Protein AF-A0A6V7FJP4-F1 (afdb_monomer_lite)

Foldseek 3Di:
DDDDPDPDPVRLQVLLVVCVVLHDVLLVQLVVQVVVQKDKDQDQDPSLVVCVVSPQWDWDWDDDDDGIIIIIGGDSSNVSSSVVNVVVVVVVD

Organism: NCBI:txid83224

Secondary structure (DSSP, 8-state):
---SSSSSHHHHHHHHHHHHHH-HHHHHHHHHHHHTTSEEESS--HHHHHHHHTTSEEEEEE-SSS--EEEEEE-HHHHHHHHHHHHHHHT--

Structure (mmCIF, N/CA/C/O backbone):
data_AF-A0A6V7FJP4-F1
#
_entry.id   AF-A0A6V7FJP4-F1
#
loop_
_atom_site.group_PDB
_atom_site.id
_atom_site.type_symbol
_atom_site.label_atom_id
_atom_site.label_alt_id
_atom_site.label_comp_id
_atom_site.label_asym_id
_atom_site.label_entity_id
_atom_site.label_seq_id
_atom_site.pdbx_PDB_ins_code
_atom_site.Cartn_x
_atom_site.Cartn_y
_atom_site.Cartn_z
_atom_site.occupancy
_atom_site.B_iso_or_equiv
_atom_site.auth_seq_id
_atom_site.auth_comp_id
_atom_site.auth_asym_id
_atom_site.auth_atom_id
_atom_site.pdbx_PDB_model_num
ATOM 1 N N . MET A 1 1 ? 16.017 1.373 -9.431 1.00 71.12 1 MET A N 1
ATOM 2 C CA . MET A 1 1 ? 15.277 0.592 -8.422 1.00 71.12 1 MET A CA 1
ATOM 3 C C . MET A 1 1 ? 15.489 -0.892 -8.695 1.00 71.12 1 MET A C 1
ATOM 5 O O . MET A 1 1 ? 15.452 -1.274 -9.859 1.00 71.12 1 MET A O 1
ATOM 9 N N . LEU A 1 2 ? 15.781 -1.690 -7.664 1.00 79.00 2 LEU A N 1
ATOM 10 C CA . LEU A 1 2 ? 15.785 -3.157 -7.739 1.00 79.00 2 LEU A CA 1
ATOM 11 C C . LEU A 1 2 ? 14.367 -3.641 -7.406 1.00 79.00 2 LEU A C 1
ATOM 13 O O . LEU A 1 2 ? 13.803 -3.139 -6.439 1.00 79.00 2 LEU A O 1
ATOM 17 N N . LEU A 1 3 ? 13.813 -4.561 -8.198 1.00 90.19 3 LEU A N 1
ATOM 18 C CA . LEU A 1 3 ? 12.469 -5.113 -8.004 1.00 90.19 3 LEU A CA 1
ATOM 19 C C . LEU A 1 3 ? 12.571 -6.540 -7.465 1.00 90.19 3 LEU A C 1
ATOM 21 O O . LEU A 1 3 ? 13.260 -7.382 -8.039 1.00 90.19 3 LEU A O 1
ATOM 25 N N . LEU A 1 4 ? 11.920 -6.773 -6.336 1.00 92.38 4 LEU A N 1
ATOM 26 C CA . LEU A 1 4 ? 11.835 -8.035 -5.609 1.00 92.38 4 LEU A CA 1
ATOM 27 C C . LEU A 1 4 ? 10.371 -8.406 -5.312 1.00 92.38 4 LEU A C 1
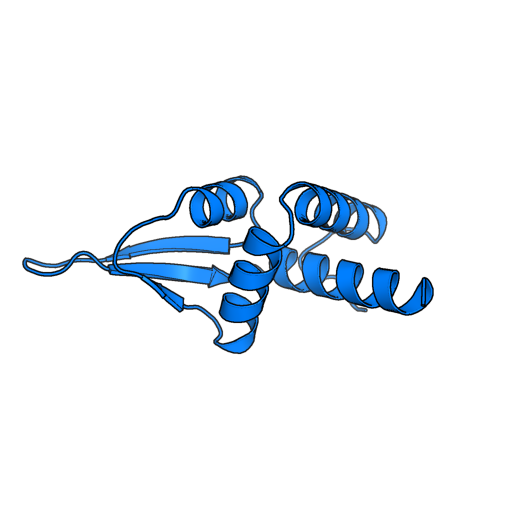ATOM 29 O O . LEU A 1 4 ? 10.064 -9.584 -5.151 1.00 92.38 4 LEU A O 1
ATOM 33 N N . GLY A 1 5 ? 9.481 -7.413 -5.227 1.00 91.06 5 GLY A N 1
ATOM 34 C CA . GLY A 1 5 ? 8.031 -7.561 -5.107 1.00 91.06 5 GLY A CA 1
ATOM 35 C C . GLY A 1 5 ? 7.299 -7.636 -6.450 1.00 91.06 5 GLY A C 1
ATOM 36 O O . GLY A 1 5 ? 6.139 -8.040 -6.473 1.00 91.06 5 GLY A O 1
ATOM 37 N N . HIS A 1 6 ? 7.972 -7.298 -7.554 1.00 95.94 6 HIS A N 1
ATOM 38 C CA . HIS A 1 6 ? 7.468 -7.396 -8.925 1.00 95.94 6 HIS A CA 1
ATOM 39 C C . HIS A 1 6 ? 8.459 -8.123 -9.841 1.00 95.94 6 HIS A C 1
ATOM 41 O O . HIS A 1 6 ? 9.673 -8.000 -9.675 1.00 95.94 6 HIS A O 1
ATOM 47 N N . GLU A 1 7 ? 7.943 -8.848 -10.838 1.00 92.69 7 GLU A N 1
ATOM 48 C CA . GLU A 1 7 ? 8.759 -9.624 -11.784 1.00 92.69 7 GLU A CA 1
ATOM 49 C C . GLU A 1 7 ? 9.411 -8.744 -12.864 1.00 92.69 7 GLU A C 1
ATOM 51 O O . GLU A 1 7 ? 10.475 -9.080 -13.390 1.00 92.69 7 GLU A O 1
ATOM 56 N N 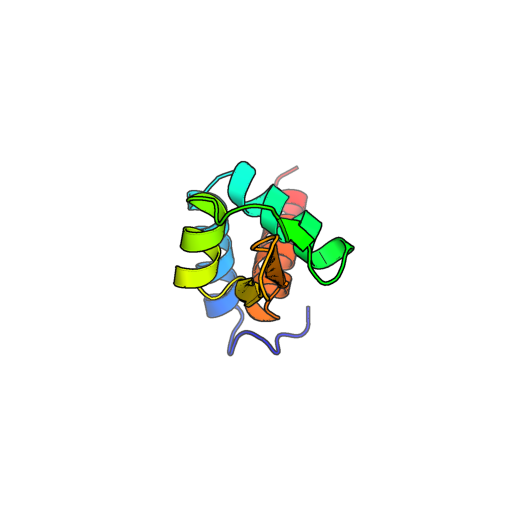. SER A 1 8 ? 8.805 -7.596 -13.183 1.00 95.06 8 SER A N 1
ATOM 57 C CA . SER A 1 8 ? 9.292 -6.671 -14.206 1.00 95.06 8 SER A CA 1
ATOM 58 C C . SER A 1 8 ? 8.948 -5.202 -13.926 1.00 95.06 8 SER A C 1
ATOM 60 O O . SER A 1 8 ? 8.136 -4.869 -13.059 1.00 95.06 8 SER A O 1
ATOM 62 N N . ILE A 1 9 ? 9.559 -4.301 -14.706 1.00 94.38 9 ILE A N 1
ATOM 63 C CA . ILE A 1 9 ? 9.261 -2.859 -14.670 1.00 94.38 9 ILE A CA 1
ATOM 64 C C . ILE A 1 9 ? 7.803 -2.577 -15.073 1.00 94.38 9 ILE A C 1
ATOM 66 O O . ILE A 1 9 ? 7.162 -1.688 -14.517 1.00 94.38 9 ILE A O 1
ATOM 70 N N . GLU A 1 10 ? 7.260 -3.356 -16.003 1.00 95.44 10 GLU A N 1
ATOM 71 C CA . GLU A 1 10 ? 5.882 -3.194 -16.473 1.00 95.44 10 GLU A CA 1
ATOM 72 C C . GLU A 1 10 ? 4.862 -3.612 -15.408 1.00 95.44 10 GLU A C 1
ATOM 74 O O . GLU A 1 10 ? 3.799 -2.991 -15.297 1.00 95.44 10 GLU A O 1
ATOM 79 N N . ASP A 1 11 ? 5.213 -4.583 -14.564 1.00 96.06 11 ASP A N 1
ATOM 80 C CA . ASP A 1 11 ? 4.373 -4.995 -13.439 1.00 96.06 11 ASP A CA 1
ATOM 81 C C . ASP A 1 11 ? 4.324 -3.907 -12.363 1.00 96.06 11 ASP A C 1
ATOM 83 O O . ASP A 1 11 ? 3.236 -3.485 -11.972 1.00 96.06 11 ASP A O 1
ATOM 87 N N . VAL A 1 12 ? 5.480 -3.372 -11.939 1.00 97.06 12 VAL A N 1
ATOM 88 C CA . VAL A 1 12 ? 5.503 -2.276 -10.948 1.00 97.06 12 VAL A CA 1
ATOM 89 C C . VAL A 1 12 ? 4.821 -1.019 -11.485 1.00 97.06 12 VAL A C 1
ATOM 91 O O . VAL A 1 12 ? 4.123 -0.328 -10.743 1.00 97.06 12 VAL A O 1
ATOM 94 N N . ARG A 1 13 ? 4.938 -0.745 -12.790 1.00 96.38 13 ARG A N 1
ATOM 95 C CA . ARG A 1 13 ? 4.222 0.354 -13.442 1.00 96.38 13 ARG A CA 1
ATOM 96 C C . ARG A 1 13 ? 2.712 0.149 -13.388 1.00 96.38 13 ARG A C 1
ATOM 98 O O . ARG A 1 13 ? 1.983 1.092 -13.085 1.00 96.38 13 ARG A O 1
ATOM 105 N N . THR A 1 14 ? 2.236 -1.061 -13.667 1.00 97.00 14 THR A N 1
ATOM 106 C CA . THR A 1 14 ? 0.806 -1.399 -13.596 1.00 97.00 14 THR A CA 1
ATOM 107 C C . THR A 1 14 ? 0.284 -1.231 -12.171 1.00 97.00 14 THR A C 1
ATOM 109 O O . THR A 1 14 ? -0.727 -0.560 -11.960 1.00 97.00 14 THR A O 1
ATOM 112 N N . SER A 1 15 ? 1.023 -1.728 -11.181 1.00 97.62 15 SER A N 1
ATOM 113 C CA . SER A 1 15 ? 0.723 -1.527 -9.762 1.00 97.62 15 SER A CA 1
ATOM 114 C C . SER A 1 15 ? 0.693 -0.047 -9.365 1.00 97.62 15 SER A C 1
ATOM 116 O O . SER A 1 15 ? -0.233 0.399 -8.687 1.00 97.62 15 SER A O 1
ATOM 118 N N . ALA A 1 16 ? 1.659 0.748 -9.825 1.00 97.25 16 ALA A N 1
ATOM 119 C CA . ALA A 1 16 ? 1.702 2.187 -9.579 1.00 97.25 16 ALA A CA 1
ATOM 120 C C . ALA A 1 16 ? 0.499 2.923 -10.198 1.00 97.25 16 ALA A C 1
ATOM 122 O O . ALA A 1 16 ? -0.029 3.858 -9.593 1.00 97.25 16 ALA A O 1
ATOM 123 N N . LEU A 1 17 ? 0.023 2.491 -11.373 1.00 96.69 17 LEU A N 1
ATOM 124 C CA . LEU A 1 17 ? -1.196 3.021 -11.993 1.00 96.69 17 LEU A CA 1
ATOM 125 C C . LEU A 1 17 ? -2.449 2.659 -11.188 1.00 96.69 17 LEU A C 1
ATOM 127 O O . LEU A 1 17 ? -3.304 3.519 -10.980 1.00 96.69 17 LEU A O 1
ATOM 131 N N . GLU A 1 18 ? -2.559 1.431 -10.682 1.00 97.69 18 GLU A N 1
ATOM 132 C CA . GLU A 1 18 ? -3.662 1.058 -9.789 1.00 97.69 18 GLU A CA 1
ATOM 133 C C . GLU A 1 18 ? -3.636 1.898 -8.504 1.00 97.69 18 GLU A C 1
ATOM 135 O O . GLU A 1 18 ? -4.637 2.523 -8.140 1.00 97.69 18 GLU A O 1
ATOM 140 N N . LEU A 1 19 ? -2.464 2.061 -7.890 1.00 96.88 19 LEU A N 1
ATOM 141 C CA . LEU A 1 19 ? -2.275 2.924 -6.725 1.00 96.88 19 LEU A CA 1
ATOM 142 C C . LEU A 1 19 ? -2.589 4.408 -7.024 1.00 96.88 19 LEU A C 1
ATOM 144 O O . LEU A 1 19 ? -3.115 5.140 -6.173 1.00 96.88 19 LEU A O 1
ATOM 148 N N . GLN A 1 20 ? -2.314 4.877 -8.245 1.00 95.62 20 GLN A N 1
ATOM 149 C CA . GLN A 1 20 ? -2.721 6.203 -8.706 1.00 95.62 20 GLN A CA 1
ATOM 150 C C . GLN A 1 20 ? -4.250 6.329 -8.737 1.00 95.62 20 GLN A C 1
ATOM 152 O O . GLN A 1 20 ? -4.781 7.301 -8.182 1.00 95.62 20 GLN A O 1
ATOM 157 N N . ARG A 1 21 ? -4.943 5.348 -9.337 1.00 96.62 21 ARG A N 1
ATOM 158 C CA . ARG A 1 21 ? -6.410 5.298 -9.498 1.00 96.62 21 ARG A CA 1
ATOM 159 C C . ARG A 1 21 ? -7.155 5.241 -8.167 1.00 96.62 21 ARG A C 1
ATOM 161 O O . ARG A 1 21 ? -8.212 5.856 -8.049 1.00 96.62 21 ARG A O 1
ATOM 168 N N . MET A 1 22 ? -6.596 4.574 -7.156 1.00 96.44 22 MET A N 1
ATOM 169 C CA . MET A 1 22 ? -7.157 4.553 -5.795 1.00 96.44 22 MET A CA 1
ATOM 170 C C . MET A 1 22 ? -7.170 5.933 -5.117 1.00 96.44 22 MET A C 1
ATOM 172 O O . MET A 1 22 ? -7.956 6.183 -4.202 1.00 96.44 22 MET A O 1
ATOM 176 N N . GLY A 1 23 ? -6.299 6.842 -5.556 1.00 96.56 23 GLY A N 1
ATOM 177 C CA . GLY A 1 23 ? -6.264 8.225 -5.101 1.00 96.56 23 GLY A CA 1
ATOM 178 C C . GLY A 1 23 ? -5.382 8.495 -3.869 1.00 96.56 23 GLY A C 1
ATOM 179 O O . GLY A 1 23 ? -4.746 7.597 -3.311 1.00 96.56 23 GLY A O 1
ATOM 180 N N . PRO A 1 24 ? -5.309 9.769 -3.432 1.00 96.19 24 PRO A N 1
ATOM 181 C CA . PRO A 1 24 ? -4.332 10.225 -2.438 1.00 96.19 24 PRO A CA 1
ATOM 182 C C . PRO A 1 24 ? -4.460 9.562 -1.063 1.00 96.19 24 PRO A C 1
ATOM 184 O O . PRO A 1 24 ? -3.460 9.382 -0.376 1.00 96.19 24 PRO A O 1
ATOM 187 N N . ALA A 1 25 ? -5.676 9.190 -0.654 1.00 96.19 25 ALA A N 1
ATOM 188 C CA . ALA A 1 25 ? -5.909 8.562 0.645 1.00 96.19 25 ALA A CA 1
ATOM 189 C C . ALA A 1 25 ? -5.267 7.167 0.741 1.00 96.19 25 ALA A C 1
ATOM 191 O O . ALA A 1 25 ? -4.690 6.839 1.775 1.00 96.19 25 ALA A O 1
ATOM 192 N N . ALA A 1 26 ? -5.329 6.374 -0.335 1.00 97.31 26 ALA A N 1
ATOM 193 C CA . ALA A 1 26 ? -4.700 5.056 -0.400 1.00 97.31 26 ALA A CA 1
ATOM 194 C C . ALA A 1 26 ? -3.174 5.169 -0.349 1.00 97.31 26 ALA A C 1
ATOM 196 O O . ALA A 1 26 ? -2.539 4.515 0.473 1.00 97.31 26 ALA A O 1
ATOM 197 N N . ARG A 1 27 ? -2.601 6.087 -1.137 1.00 97.62 27 ARG A N 1
ATOM 198 C CA . ARG A 1 27 ? -1.159 6.372 -1.109 1.00 97.62 27 ARG A CA 1
ATOM 199 C C . ARG A 1 27 ? -0.677 6.845 0.252 1.00 97.62 27 ARG A C 1
ATOM 201 O O . ARG A 1 27 ? 0.349 6.375 0.719 1.00 97.62 27 ARG A O 1
ATOM 208 N N . ARG A 1 28 ? -1.429 7.727 0.914 1.00 97.19 28 ARG A N 1
ATOM 209 C CA . ARG A 1 28 ? -1.075 8.209 2.254 1.00 97.19 28 ARG A CA 1
ATOM 210 C C . ARG A 1 28 ? -1.087 7.086 3.288 1.00 97.19 28 ARG A C 1
ATOM 212 O O . ARG A 1 28 ? -0.175 7.014 4.101 1.00 97.19 28 ARG A O 1
ATOM 219 N N . LEU A 1 29 ? -2.101 6.221 3.254 1.00 97.25 29 LEU A N 1
ATOM 220 C CA . LEU A 1 29 ? -2.170 5.074 4.159 1.00 97.25 29 LEU A CA 1
ATOM 221 C C . LEU A 1 29 ? -1.016 4.095 3.910 1.00 97.25 29 LEU A C 1
ATOM 223 O O . LEU A 1 29 ? -0.398 3.637 4.866 1.00 97.25 29 LEU A O 1
ATOM 227 N N . LEU A 1 30 ? -0.717 3.795 2.644 1.00 98.25 30 LEU A N 1
ATOM 228 C CA . LEU A 1 30 ? 0.399 2.929 2.272 1.00 98.25 30 LEU A CA 1
ATOM 229 C C . LEU A 1 30 ? 1.742 3.535 2.704 1.00 98.25 30 LEU A C 1
ATOM 231 O O . LEU A 1 30 ? 2.516 2.857 3.365 1.00 98.25 30 LEU A O 1
ATOM 235 N N . SER A 1 31 ? 1.969 4.820 2.427 1.00 98.12 31 SER A N 1
ATOM 236 C CA . SER A 1 31 ? 3.160 5.569 2.851 1.00 98.12 31 SER A CA 1
ATOM 237 C C . SER A 1 31 ? 3.370 5.508 4.369 1.00 98.12 31 SER A C 1
ATOM 239 O O . SER A 1 31 ? 4.452 5.140 4.815 1.00 98.12 31 SER A O 1
ATOM 241 N N . GLU A 1 32 ? 2.321 5.738 5.169 1.00 97.44 32 GLU A N 1
ATOM 242 C CA . GLU A 1 32 ? 2.394 5.610 6.634 1.00 97.44 32 GLU A CA 1
ATOM 243 C C . GLU A 1 32 ? 2.748 4.176 7.068 1.00 97.44 32 GLU A C 1
ATOM 245 O O . GLU A 1 32 ? 3.536 3.971 7.992 1.00 97.44 32 GLU A O 1
ATOM 250 N N . CYS A 1 33 ? 2.184 3.164 6.398 1.00 97.31 33 CYS A N 1
ATOM 251 C CA . CYS A 1 33 ? 2.518 1.769 6.678 1.00 97.31 33 CYS A CA 1
ATOM 252 C C . CYS A 1 33 ? 3.986 1.463 6.357 1.00 97.31 33 CYS A C 1
ATOM 254 O O . CYS A 1 33 ? 4.614 0.720 7.104 1.00 97.31 33 CYS A O 1
ATOM 256 N N . ILE A 1 34 ? 4.536 2.026 5.284 1.00 97.81 34 ILE A N 1
ATOM 257 C CA . ILE A 1 34 ? 5.935 1.836 4.883 1.00 97.81 34 ILE A CA 1
ATOM 258 C C . ILE A 1 34 ? 6.875 2.525 5.874 1.00 97.81 34 ILE A C 1
ATOM 260 O O . ILE A 1 34 ? 7.796 1.891 6.393 1.00 97.81 34 ILE A O 1
ATOM 264 N N . GLU A 1 35 ? 6.605 3.789 6.205 1.00 97.50 35 GLU A N 1
ATOM 265 C CA . GLU A 1 35 ? 7.418 4.584 7.131 1.00 97.50 35 GLU A CA 1
ATOM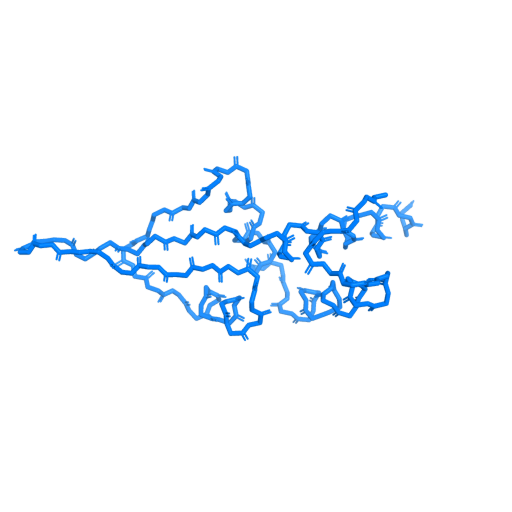 266 C C . GLU A 1 35 ? 7.528 3.925 8.513 1.00 97.50 35 GLU A C 1
ATOM 268 O O . GLU A 1 35 ? 8.600 3.890 9.118 1.00 97.50 35 GLU A O 1
ATOM 273 N N . HIS A 1 36 ? 6.428 3.357 9.009 1.00 97.00 36 HIS A N 1
ATOM 274 C CA . HIS A 1 36 ? 6.375 2.748 10.338 1.00 97.00 36 HIS A CA 1
ATOM 275 C C . HIS A 1 36 ? 6.517 1.222 10.339 1.00 97.00 36 HIS A C 1
ATOM 277 O O . HIS A 1 36 ? 6.418 0.605 11.401 1.00 97.00 36 HIS A O 1
ATOM 283 N N . GLN A 1 37 ? 6.758 0.602 9.177 1.00 95.69 37 GLN A N 1
ATOM 284 C CA . GLN A 1 37 ? 6.792 -0.861 9.013 1.00 95.69 37 GLN A CA 1
ATOM 285 C C . GLN A 1 37 ? 5.511 -1.544 9.540 1.00 95.69 37 GLN A C 1
ATOM 287 O O . GLN A 1 37 ? 5.504 -2.658 10.076 1.00 95.69 37 GLN A O 1
ATOM 292 N N . GLY A 1 38 ? 4.396 -0.839 9.365 1.00 95.19 38 GLY A N 1
ATOM 293 C CA . GLY A 1 38 ? 3.046 -1.209 9.742 1.00 95.19 38 GLY A CA 1
ATOM 294 C C . GLY A 1 38 ? 2.367 -0.182 10.645 1.00 95.19 38 GLY A C 1
ATOM 295 O O . GLY A 1 38 ? 3.002 0.598 11.349 1.00 95.19 38 GLY A O 1
ATOM 296 N N . CYS A 1 39 ? 1.037 -0.203 10.654 1.00 93.62 39 CYS A N 1
ATOM 297 C CA . CYS A 1 39 ? 0.224 0.612 11.544 1.00 93.62 39 CYS A CA 1
ATOM 298 C C . CYS A 1 39 ? -0.825 -0.234 12.277 1.00 93.62 39 CYS A C 1
ATOM 300 O O . CYS A 1 39 ? -1.217 -1.317 11.839 1.00 93.62 39 CYS A O 1
ATOM 302 N N . THR A 1 40 ? -1.264 0.256 13.438 1.00 93.38 40 THR A N 1
ATOM 303 C CA . THR A 1 40 ? -2.347 -0.363 14.215 1.00 93.38 40 THR A CA 1
ATOM 304 C C . THR A 1 40 ? -3.573 0.537 14.176 1.00 93.38 40 THR A C 1
ATOM 306 O O . THR A 1 40 ? -3.467 1.747 14.388 1.00 93.38 40 THR A O 1
ATOM 309 N N . ARG A 1 41 ? -4.740 -0.049 13.909 1.00 91.12 41 ARG A N 1
ATOM 310 C CA . ARG A 1 41 ? -6.036 0.632 13.830 1.00 91.12 41 ARG A CA 1
ATOM 311 C C . ARG A 1 41 ? -7.073 -0.090 14.685 1.00 91.12 41 ARG A C 1
ATOM 313 O O . ARG A 1 41 ? -6.905 -1.254 15.033 1.00 91.12 41 ARG A O 1
ATOM 320 N N . ILE A 1 42 ? -8.150 0.622 15.008 1.00 89.81 42 ILE A N 1
ATOM 321 C CA . ILE A 1 42 ? -9.300 0.080 15.751 1.00 89.81 42 ILE A CA 1
ATOM 322 C C . ILE A 1 42 ? -10.289 -0.685 14.858 1.00 89.81 42 ILE A C 1
ATOM 324 O O . ILE A 1 42 ? -11.122 -1.413 15.374 1.00 89.81 42 ILE A O 1
ATOM 328 N N . ALA A 1 43 ? -10.230 -0.489 13.536 1.00 89.94 43 ALA A N 1
ATOM 329 C CA . ALA A 1 43 ? -11.099 -1.140 12.558 1.00 89.94 43 ALA A CA 1
ATOM 330 C C . ALA A 1 43 ? -10.464 -1.106 11.157 1.00 89.94 43 ALA A C 1
ATOM 332 O O . ALA A 1 43 ? -9.649 -0.223 10.860 1.00 89.94 43 ALA A O 1
ATOM 333 N N . ILE A 1 44 ? -10.869 -2.039 10.291 1.00 92.69 44 ILE A N 1
ATOM 334 C CA . ILE A 1 44 ? -10.487 -2.059 8.875 1.00 92.69 44 ILE A CA 1
ATOM 335 C C . ILE A 1 44 ? -11.260 -0.954 8.149 1.00 92.69 44 ILE A C 1
ATOM 337 O O . ILE A 1 44 ? -12.489 -0.895 8.183 1.00 92.69 44 ILE A O 1
ATOM 341 N N . SER A 1 45 ? -10.539 -0.054 7.481 1.00 94.19 45 SER A N 1
ATOM 342 C CA . SER A 1 45 ? -11.161 0.944 6.603 1.00 94.19 45 SER A CA 1
ATOM 343 C C . SER A 1 45 ? -11.366 0.374 5.198 1.00 94.19 45 SER A C 1
ATOM 345 O O . SER A 1 45 ? -10.603 -0.486 4.766 1.00 94.19 45 SER A O 1
ATOM 347 N N . LYS A 1 46 ? -12.327 0.912 4.433 1.00 95.88 46 LYS A N 1
ATOM 348 C CA . LYS A 1 46 ? -12.514 0.531 3.017 1.00 95.88 46 LYS A CA 1
ATOM 349 C C . LYS A 1 46 ? -11.240 0.711 2.187 1.00 95.88 46 LYS A C 1
ATOM 351 O O . LYS A 1 46 ? -10.960 -0.099 1.317 1.00 95.88 46 LYS A O 1
ATOM 356 N N . THR A 1 47 ? -10.465 1.757 2.475 1.00 96.75 47 THR A N 1
ATOM 357 C CA . THR A 1 47 ? -9.182 2.017 1.811 1.00 96.75 47 THR A CA 1
ATOM 358 C C . THR A 1 47 ? -8.143 0.955 2.153 1.00 96.75 47 THR A C 1
ATOM 360 O O . THR A 1 47 ? -7.429 0.511 1.264 1.00 96.75 47 THR A O 1
ATOM 363 N N . ALA A 1 48 ? -8.066 0.536 3.422 1.00 96.50 48 ALA A N 1
ATOM 364 C CA . ALA A 1 48 ? -7.172 -0.540 3.842 1.00 96.50 48 ALA A CA 1
ATOM 365 C C . ALA A 1 48 ? -7.542 -1.859 3.156 1.00 96.50 48 ALA A C 1
ATOM 367 O O . ALA A 1 48 ? -6.662 -2.505 2.603 1.00 96.50 48 ALA A O 1
ATOM 368 N N . GLN A 1 49 ? -8.836 -2.199 3.123 1.00 97.56 49 GLN A N 1
ATOM 369 C CA . GLN A 1 49 ? -9.306 -3.401 2.435 1.00 97.56 49 GLN A CA 1
ATOM 370 C C . GLN A 1 49 ? -8.956 -3.367 0.945 1.00 97.56 49 GLN A C 1
ATOM 372 O O . GLN A 1 49 ? -8.377 -4.309 0.433 1.00 97.56 49 GLN A O 1
ATOM 377 N N . ALA A 1 50 ? -9.208 -2.246 0.264 1.00 97.88 50 ALA A N 1
ATOM 378 C CA . ALA A 1 50 ? -8.882 -2.120 -1.154 1.00 97.88 50 ALA A CA 1
ATOM 379 C C . ALA A 1 50 ? -7.368 -2.223 -1.439 1.00 97.88 50 ALA A C 1
ATOM 381 O O . ALA A 1 50 ? -6.978 -2.706 -2.498 1.00 97.88 50 ALA A O 1
ATOM 382 N N . LEU A 1 51 ? -6.509 -1.767 -0.517 1.00 98.25 51 LEU A N 1
ATOM 383 C CA . LEU A 1 51 ? -5.058 -1.956 -0.628 1.00 98.25 51 LEU A CA 1
ATOM 384 C C . LEU A 1 51 ? -4.669 -3.429 -0.445 1.00 98.25 51 LEU A C 1
ATOM 386 O O . LEU A 1 51 ? -3.759 -3.900 -1.120 1.00 98.25 51 LEU A O 1
ATOM 390 N N . GLU A 1 52 ? -5.330 -4.147 0.463 1.00 98.19 52 GLU A N 1
ATOM 391 C CA . GLU A 1 52 ? -5.103 -5.579 0.677 1.00 98.19 52 GLU A CA 1
ATOM 392 C C . GLU A 1 52 ? -5.574 -6.413 -0.516 1.00 98.19 52 GLU A C 1
ATOM 394 O O . GLU A 1 52 ? -4.841 -7.290 -0.968 1.00 98.19 52 GLU A O 1
ATOM 399 N N . ASP A 1 53 ? -6.737 -6.090 -1.083 1.00 98.06 53 ASP A N 1
ATOM 400 C CA . ASP A 1 53 ? -7.298 -6.780 -2.250 1.00 98.06 53 ASP A CA 1
ATOM 401 C C . ASP A 1 53 ? -6.371 -6.683 -3.479 1.00 98.06 53 ASP A C 1
ATOM 403 O O . ASP A 1 53 ? -6.342 -7.585 -4.315 1.00 98.06 53 ASP A O 1
ATOM 407 N N . LEU A 1 54 ? -5.585 -5.603 -3.575 1.00 97.62 54 LEU A N 1
ATOM 408 C CA . LEU A 1 54 ? -4.555 -5.393 -4.602 1.00 97.62 54 LEU A CA 1
ATOM 409 C C . LEU A 1 54 ? -3.162 -5.896 -4.189 1.00 97.62 54 LEU A C 1
ATOM 411 O O . LEU A 1 54 ? -2.210 -5.776 -4.955 1.00 97.62 54 LEU A O 1
ATOM 415 N N . GLY A 1 55 ? -3.019 -6.449 -2.984 1.00 97.94 55 GLY A N 1
ATOM 416 C CA . GLY A 1 55 ? -1.765 -7.006 -2.485 1.00 97.94 55 GLY A CA 1
ATOM 417 C C . GLY A 1 55 ? -0.730 -5.972 -2.037 1.00 97.94 55 GLY A C 1
ATOM 418 O O . GLY A 1 55 ? 0.435 -6.327 -1.871 1.00 97.94 55 GLY A O 1
ATOM 419 N N . PHE A 1 56 ? -1.114 -4.712 -1.810 1.00 98.25 56 PHE A N 1
ATOM 420 C CA . PHE A 1 56 ? -0.205 -3.646 -1.357 1.00 98.25 56 PHE A CA 1
ATOM 421 C C . PHE A 1 56 ? 0.028 -3.628 0.154 1.00 98.25 56 PHE A C 1
ATOM 423 O O . PHE A 1 56 ? 1.040 -3.104 0.622 1.00 98.25 56 PHE A O 1
ATOM 430 N N . VAL A 1 57 ? -0.896 -4.194 0.927 1.00 98.31 57 VAL A N 1
ATOM 431 C CA . VAL A 1 57 ? -0.759 -4.358 2.375 1.00 98.31 57 VAL A CA 1
ATOM 432 C C . VAL A 1 57 ? -1.259 -5.734 2.797 1.00 98.31 57 VAL A C 1
ATOM 434 O O . VAL A 1 57 ? -2.041 -6.366 2.097 1.00 98.31 57 VAL A O 1
ATOM 437 N N . PHE A 1 58 ? -0.836 -6.171 3.975 1.00 97.81 58 PHE A N 1
ATOM 438 C CA . PHE A 1 58 ? -1.377 -7.329 4.672 1.00 97.81 58 PHE A CA 1
ATOM 439 C C . PHE A 1 58 ? -2.130 -6.864 5.909 1.00 97.81 58 PHE A C 1
ATOM 441 O O . PHE A 1 58 ? -1.562 -6.133 6.730 1.00 97.81 58 PHE A O 1
ATOM 448 N N . ILE A 1 59 ? -3.366 -7.323 6.083 1.00 96.12 59 ILE A N 1
ATOM 449 C CA . ILE A 1 59 ? -4.173 -7.034 7.262 1.00 96.12 59 ILE A CA 1
ATOM 450 C C . ILE A 1 59 ? -4.218 -8.270 8.158 1.00 96.12 59 ILE A C 1
ATOM 452 O O . ILE A 1 59 ? -4.383 -9.408 7.723 1.00 96.12 59 ILE A O 1
ATOM 456 N N . ARG A 1 60 ? -4.015 -8.057 9.457 1.00 93.31 60 ARG A N 1
ATOM 457 C CA . ARG A 1 60 ? -4.196 -9.078 10.488 1.00 93.31 60 ARG A CA 1
ATOM 458 C C . ARG A 1 60 ? -5.025 -8.514 11.618 1.00 93.31 60 ARG A C 1
ATOM 460 O O . ARG A 1 60 ? -4.631 -7.542 12.259 1.00 93.31 60 ARG A O 1
ATOM 467 N N . GLU A 1 61 ? -6.136 -9.164 11.898 1.00 88.75 61 GLU A N 1
ATOM 468 C CA . GLU A 1 61 ? -6.928 -8.884 13.083 1.00 88.75 61 GLU A CA 1
ATOM 469 C C . GLU A 1 61 ? -6.329 -9.633 14.275 1.00 88.75 61 GLU A C 1
ATOM 471 O O . GLU A 1 61 ? -5.888 -10.779 14.172 1.00 88.75 61 GLU A O 1
ATOM 476 N N . SER A 1 62 ? -6.260 -8.967 15.420 1.00 81.19 62 SER A N 1
ATOM 477 C CA . SER A 1 62 ? -5.850 -9.577 16.677 1.00 81.19 62 SER A CA 1
ATOM 478 C C . SER A 1 62 ? -6.739 -9.070 17.800 1.00 81.19 62 SER A C 1
ATOM 480 O O . SER A 1 62 ? -7.077 -7.890 17.865 1.00 81.19 62 SER A O 1
ATOM 482 N N . GLY A 1 63 ? -7.119 -9.966 18.701 1.00 68.38 63 GLY A N 1
ATOM 483 C CA . GLY A 1 63 ? -7.936 -9.615 19.848 1.00 68.38 63 GLY A CA 1
ATOM 484 C C . GLY A 1 63 ? -8.118 -10.817 20.755 1.00 68.38 63 GLY A C 1
ATOM 485 O O . GLY A 1 63 ? -8.486 -11.897 20.304 1.00 68.38 63 GLY A O 1
ATOM 486 N N . PHE A 1 64 ? -7.855 -10.626 22.045 1.00 57.19 64 PHE A N 1
ATOM 487 C CA . PHE A 1 64 ? -8.329 -11.532 23.082 1.00 57.19 64 PHE A CA 1
ATOM 488 C C . PHE A 1 64 ? -9.107 -10.697 24.101 1.00 57.19 64 PH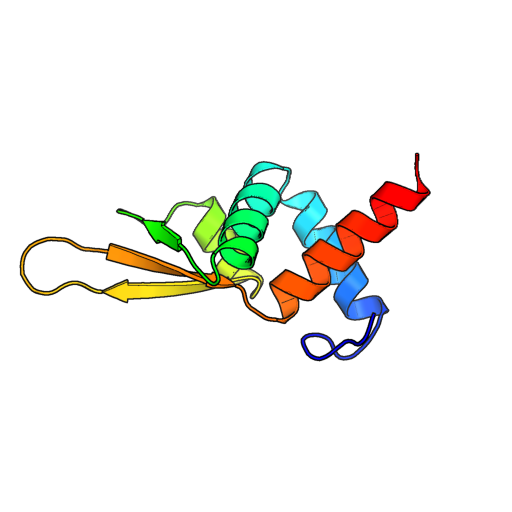E A C 1
ATOM 490 O O . PHE A 1 64 ? -8.556 -9.798 24.733 1.00 57.19 64 PHE A O 1
ATOM 497 N N . LEU A 1 65 ? -10.405 -10.979 24.209 1.00 57.66 65 LEU A N 1
ATOM 498 C CA . LEU A 1 65 ? -11.333 -10.559 25.266 1.00 57.66 65 LEU A CA 1
ATOM 499 C C . LEU A 1 65 ? -11.603 -9.059 25.526 1.00 57.66 65 LEU A C 1
ATOM 501 O O . LEU A 1 65 ? -12.500 -8.803 26.327 1.00 57.66 65 LEU A O 1
ATOM 505 N N . SER A 1 66 ? -10.953 -8.061 24.902 1.00 60.28 66 SER A N 1
ATOM 506 C CA . SER A 1 66 ? -11.376 -6.660 25.164 1.00 60.28 66 SER A CA 1
ATOM 507 C C . SER A 1 66 ? -11.085 -5.560 24.139 1.00 60.28 66 SER A C 1
ATOM 509 O O . SER A 1 66 ? -11.771 -4.543 24.195 1.00 60.28 66 SER A O 1
ATOM 511 N N . VAL A 1 67 ? -10.146 -5.701 23.197 1.00 59.59 67 VAL A N 1
ATOM 512 C CA . VAL A 1 67 ? -9.974 -4.709 22.114 1.00 59.59 67 VAL A CA 1
ATOM 513 C C . VAL A 1 67 ? -9.523 -5.416 20.842 1.00 59.59 67 VAL A C 1
ATOM 515 O O . VAL A 1 67 ? -8.397 -5.910 20.781 1.00 59.59 67 VAL A O 1
ATOM 518 N N . GLU A 1 68 ? -10.393 -5.455 19.835 1.00 73.00 68 GLU A N 1
ATOM 519 C CA . GLU A 1 68 ? -10.004 -5.844 18.481 1.00 73.00 68 GLU A CA 1
ATOM 520 C C . GLU A 1 68 ? -9.059 -4.778 17.920 1.00 73.00 68 GLU A C 1
ATOM 522 O O . GLU A 1 68 ? -9.351 -3.580 17.915 1.00 73.00 68 GLU A O 1
ATOM 527 N N . LYS A 1 69 ? -7.871 -5.216 17.512 1.00 86.50 69 LYS A N 1
ATOM 528 C CA . LYS A 1 69 ? -6.866 -4.390 16.858 1.00 86.50 69 LYS A CA 1
ATOM 529 C C . LYS A 1 69 ? -6.592 -4.951 15.482 1.00 86.50 69 LYS A C 1
ATOM 531 O O . LYS A 1 69 ? -6.365 -6.146 15.309 1.00 86.50 69 LYS A O 1
ATOM 536 N N . VAL A 1 70 ? -6.534 -4.046 14.524 1.00 91.75 70 VAL A N 1
ATOM 537 C CA . VAL A 1 70 ? -6.185 -4.336 13.143 1.00 91.75 70 VAL A CA 1
ATOM 538 C C . VAL A 1 70 ? -4.744 -3.911 12.933 1.00 91.75 70 VAL A C 1
ATOM 540 O O . VAL A 1 70 ? -4.404 -2.740 13.105 1.00 91.75 70 VAL A O 1
ATOM 543 N N . HIS A 1 71 ? -3.894 -4.860 12.569 1.00 95.00 71 HIS A N 1
ATOM 544 C CA . HIS A 1 71 ? -2.518 -4.614 12.172 1.00 95.00 71 HIS A CA 1
ATOM 545 C C . HIS A 1 71 ? -2.433 -4.607 10.653 1.00 95.00 71 HIS A C 1
ATOM 547 O O . HIS A 1 71 ? -2.749 -5.605 10.016 1.00 95.00 71 HIS A O 1
ATOM 553 N N . ILE A 1 72 ? -1.986 -3.493 10.087 1.00 97.06 72 ILE A N 1
ATOM 554 C CA . ILE A 1 72 ? -1.794 -3.326 8.648 1.00 97.06 72 ILE A CA 1
ATOM 555 C C . ILE A 1 72 ? -0.292 -3.232 8.414 1.00 97.06 72 ILE A C 1
ATOM 557 O O . ILE A 1 72 ? 0.363 -2.401 9.039 1.00 97.06 72 ILE A O 1
ATOM 561 N N . ARG A 1 73 ? 0.271 -4.079 7.555 1.00 97.81 73 ARG A N 1
ATOM 562 C CA . ARG A 1 73 ? 1.694 -4.040 7.185 1.00 97.81 73 ARG A CA 1
ATOM 563 C C . ARG A 1 73 ? 1.852 -3.825 5.688 1.00 97.81 73 ARG A C 1
ATOM 565 O O . ARG A 1 73 ? 1.044 -4.376 4.948 1.00 97.81 73 ARG A O 1
ATOM 572 N N . PRO A 1 74 ? 2.863 -3.072 5.236 1.00 98.06 74 PRO A N 1
ATOM 573 C CA . PRO A 1 74 ? 3.137 -2.961 3.811 1.00 98.06 74 PRO A CA 1
ATOM 574 C C . PRO A 1 74 ? 3.551 -4.326 3.244 1.00 98.06 74 PRO A C 1
ATOM 576 O O . PRO A 1 74 ? 4.100 -5.172 3.958 1.00 98.06 74 PRO A O 1
ATOM 579 N N . SER A 1 75 ? 3.265 -4.548 1.965 1.00 98.12 75 SER A N 1
ATOM 580 C CA . SER A 1 75 ? 3.941 -5.578 1.184 1.00 98.12 75 SER A CA 1
ATOM 581 C C . SER A 1 75 ? 5.099 -4.956 0.406 1.00 98.12 75 SER A C 1
ATOM 583 O O . SER A 1 75 ? 5.095 -3.760 0.112 1.00 98.12 75 SER A O 1
ATOM 585 N N . LEU A 1 76 ? 6.061 -5.789 0.007 1.00 96.94 76 LEU A N 1
ATOM 586 C CA . LEU A 1 76 ? 7.169 -5.352 -0.841 1.00 96.94 76 LEU A CA 1
ATOM 587 C C . LEU A 1 76 ? 6.680 -4.816 -2.197 1.00 96.94 76 LEU A C 1
ATOM 589 O O . LEU A 1 76 ? 7.205 -3.830 -2.701 1.00 96.94 76 LEU A O 1
ATOM 593 N N . ALA A 1 77 ? 5.619 -5.410 -2.752 1.00 97.44 77 ALA A N 1
ATOM 594 C CA . ALA A 1 77 ? 4.962 -4.888 -3.946 1.00 97.44 77 ALA A CA 1
ATOM 595 C C . ALA A 1 77 ? 4.340 -3.498 -3.694 1.00 97.44 77 ALA A C 1
ATOM 597 O O . ALA A 1 77 ? 4.469 -2.601 -4.519 1.00 97.44 77 ALA A O 1
ATOM 598 N N . GLY A 1 78 ? 3.715 -3.268 -2.536 1.00 97.69 78 GLY A N 1
ATOM 599 C CA . GLY A 1 78 ? 3.216 -1.942 -2.158 1.00 97.69 78 GLY A CA 1
ATOM 600 C C . GLY A 1 78 ? 4.327 -0.896 -2.054 1.00 97.69 78 GLY A C 1
ATOM 601 O O . GLY A 1 78 ? 4.182 0.208 -2.580 1.00 97.69 78 GLY A O 1
ATOM 602 N N . GLU A 1 79 ? 5.447 -1.256 -1.428 1.00 97.94 79 GLU A N 1
ATOM 603 C CA . GLU A 1 79 ? 6.637 -0.403 -1.317 1.00 97.94 79 GLU A CA 1
ATOM 604 C C . GLU A 1 79 ? 7.174 0.017 -2.684 1.00 97.94 79 GLU A C 1
ATOM 606 O O . GLU A 1 79 ? 7.334 1.206 -2.959 1.00 97.94 79 GLU A O 1
ATOM 611 N N . GLU A 1 80 ? 7.393 -0.953 -3.568 1.00 97.88 80 GLU A N 1
ATOM 612 C CA . GLU A 1 80 ? 7.927 -0.708 -4.907 1.00 97.88 80 GLU A CA 1
ATOM 613 C C . GLU A 1 80 ? 6.966 0.097 -5.783 1.00 97.88 80 GLU A C 1
ATOM 615 O O . GLU A 1 80 ? 7.399 0.992 -6.507 1.00 97.88 80 GLU A O 1
ATOM 620 N N . ALA A 1 81 ? 5.662 -0.187 -5.708 1.00 97.81 81 ALA A N 1
ATOM 621 C CA . ALA A 1 81 ? 4.653 0.536 -6.473 1.00 97.81 81 ALA A CA 1
ATOM 622 C C . ALA A 1 81 ? 4.572 2.010 -6.055 1.00 97.81 81 ALA A C 1
ATOM 624 O O . ALA A 1 81 ? 4.466 2.889 -6.915 1.00 97.81 81 ALA A O 1
ATOM 625 N N . LEU A 1 82 ? 4.646 2.295 -4.748 1.00 97.62 82 LEU A N 1
ATOM 626 C CA . LEU A 1 82 ? 4.659 3.670 -4.254 1.00 97.62 82 LEU A CA 1
ATOM 627 C C . LEU A 1 82 ? 5.952 4.391 -4.652 1.00 97.62 82 LEU A C 1
ATOM 629 O O . LEU A 1 82 ? 5.872 5.501 -5.173 1.00 97.62 82 LEU A O 1
ATOM 633 N N . ALA A 1 83 ? 7.111 3.747 -4.486 1.00 96.56 83 ALA A N 1
ATOM 634 C CA . ALA A 1 83 ? 8.397 4.320 -4.879 1.00 96.56 83 ALA A CA 1
ATOM 635 C C . ALA A 1 83 ? 8.442 4.643 -6.382 1.00 96.56 83 ALA A C 1
ATOM 637 O O . ALA A 1 83 ? 8.826 5.744 -6.772 1.00 96.56 83 ALA A O 1
ATOM 638 N N . TYR A 1 84 ? 7.972 3.725 -7.235 1.00 96.69 84 TYR A N 1
ATOM 639 C CA . TYR A 1 84 ? 7.869 3.964 -8.676 1.00 96.69 84 TYR A CA 1
ATOM 640 C C . TYR A 1 84 ? 6.942 5.143 -8.996 1.00 96.69 84 TYR A C 1
ATOM 642 O O . TYR A 1 84 ? 7.272 5.989 -9.825 1.00 96.69 84 TYR A O 1
ATOM 650 N N . PHE A 1 85 ? 5.778 5.215 -8.343 1.00 95.38 85 PHE A N 1
ATOM 651 C CA . PHE A 1 85 ? 4.826 6.308 -8.538 1.00 95.38 85 PHE A CA 1
ATOM 652 C C . PHE A 1 85 ? 5.429 7.676 -8.178 1.00 95.38 85 PHE A C 1
ATOM 654 O O . PHE A 1 85 ? 5.231 8.649 -8.909 1.00 95.38 85 PHE A O 1
ATOM 661 N N . GLU A 1 86 ? 6.159 7.757 -7.067 1.00 94.06 86 GLU A N 1
ATOM 662 C CA . GLU A 1 86 ? 6.810 8.985 -6.602 1.00 94.06 86 GLU A CA 1
ATOM 663 C C . GLU A 1 86 ? 7.952 9.417 -7.533 1.00 94.06 86 GLU A C 1
ATOM 665 O O . GLU A 1 86 ? 8.025 10.594 -7.899 1.00 94.06 86 GLU A O 1
ATOM 670 N N . ASP A 1 87 ? 8.768 8.469 -8.001 1.00 93.56 87 ASP A N 1
ATOM 671 C CA . ASP A 1 87 ? 9.828 8.716 -8.984 1.00 93.56 87 ASP A CA 1
ATOM 672 C C . ASP A 1 87 ? 9.269 9.227 -10.324 1.00 93.56 87 ASP A C 1
ATOM 674 O O . ASP A 1 87 ? 9.845 10.126 -10.940 1.00 93.56 87 ASP A O 1
ATOM 678 N N . GLU A 1 88 ? 8.149 8.674 -10.801 1.00 91.06 88 GLU A N 1
ATOM 679 C CA . GLU A 1 88 ? 7.504 9.129 -12.039 1.00 91.06 88 GLU A CA 1
ATOM 680 C C . GLU A 1 88 ? 6.876 1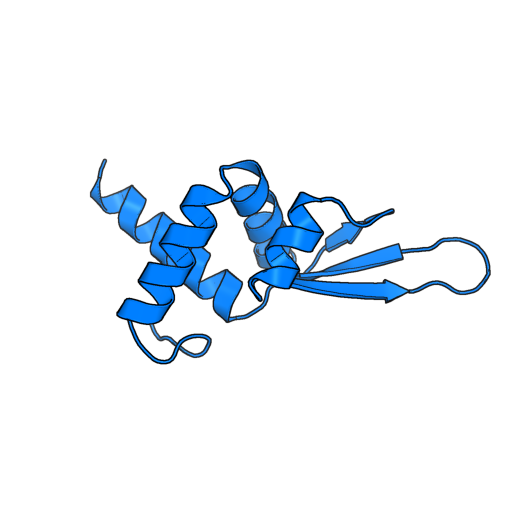0.520 -11.888 1.00 91.06 88 GLU A C 1
ATOM 682 O O . GLU A 1 88 ? 6.995 11.346 -12.794 1.00 91.06 88 GLU A O 1
ATOM 687 N N . LEU A 1 89 ? 6.253 10.822 -10.743 1.00 83.06 89 LEU A N 1
ATOM 688 C CA . LEU A 1 89 ? 5.749 12.170 -10.462 1.00 83.06 89 LEU A CA 1
ATOM 689 C C . LEU A 1 89 ? 6.871 13.211 -10.439 1.00 83.06 89 LEU A C 1
ATOM 691 O O . LEU A 1 89 ? 6.689 14.305 -10.971 1.00 83.06 89 LEU A O 1
ATOM 695 N N . ALA A 1 90 ? 8.024 12.875 -9.857 1.00 81.12 90 ALA A N 1
ATOM 696 C CA . ALA A 1 90 ? 9.172 13.773 -9.793 1.00 81.12 90 ALA A CA 1
ATOM 697 C C . ALA A 1 90 ? 9.725 14.147 -11.182 1.00 81.12 90 ALA A C 1
ATOM 699 O O . ALA A 1 90 ? 10.342 15.197 -11.323 1.00 81.12 90 ALA A O 1
ATOM 700 N N . LYS A 1 91 ? 9.485 13.326 -12.215 1.00 86.50 91 LYS A N 1
ATOM 701 C CA . LYS A 1 91 ? 9.890 13.602 -13.608 1.00 86.50 91 LYS A CA 1
ATOM 702 C C . LYS A 1 91 ? 8.926 14.525 -14.362 1.00 86.50 91 LYS A C 1
ATOM 704 O O . LYS A 1 91 ? 9.261 14.975 -15.455 1.00 86.50 91 LYS A O 1
ATOM 709 N N . LEU A 1 92 ? 7.722 14.746 -13.831 1.00 74.25 92 LEU A N 1
ATOM 710 C CA . LEU A 1 92 ? 6.678 15.569 -14.455 1.00 74.25 92 LEU A CA 1
ATOM 711 C C . LEU A 1 92 ? 6.662 17.022 -13.947 1.00 74.25 92 LEU A C 1
ATOM 713 O O . LEU A 1 92 ? 5.901 17.831 -14.483 1.00 74.25 92 LEU A O 1
ATOM 717 N N . GLY A 1 93 ? 7.456 17.337 -12.918 1.00 50.78 93 GLY A N 1
ATOM 718 C CA . GLY A 1 93 ? 7.682 18.689 -12.389 1.00 50.78 93 GLY A CA 1
ATOM 719 C C . GLY A 1 93 ? 9.015 19.271 -12.836 1.00 50.78 93 GLY A C 1
ATOM 720 O O . GLY A 1 93 ? 9.121 20.516 -12.793 1.00 50.78 93 GLY A O 1
#

Sequence (93 aa):
MLLLGHESIEDVRTSALELQRMGPAARRLLSECIEHQGCTRIAISKTAQALEDLGFVFIRESGFLSVEKVHIRPSLAGEEALAYFEDELAKLG

pLDDT: mean 91.95, std 10.37, range [50.78, 98.31]

Radius of gyration: 13.92 Å; chains: 1; bounding box: 28×30×42 Å

=== Feature glossary ===
The features interleaved in this record are:

— What the protein is —

Sequence gives the chain of amino acids in standard one-letter code (A=alanine, C=cysteine, …, Y=tyrosine), read N→C. It is the only feature that is directly encoded by the gene; all structural features are derived from the folded form of this sequence.

Database cross-references. InterPro integrates a dozen domain/family signature databases into unified entries with residue-range hits. GO terms attach function/process/location labels with evidence codes. CATH codes position the fold in a four-level structural taxonomy. Organism is the NCBI-taxonomy species name.

— Where its atoms are —

Atomic coordinates in PDBx/mmCIF format — the same representation the Protein Data Bank distributes. Each line of the _atom_site loop places one backbone atom in Cartesian space (units: ångströms, origin: arbitrary).

The six renders are orthographic views along the three Cartesian axes in both directions. Representation (cartoon, sticks, or surface) and color scheme (sequence-rainbow or by-chain) vary across proteins so the training set covers all the common visualization conventions.

— Local backbone conformation —

Eight-state secondary structure (DSSP): H is the canonical α-helix, G the tighter 3₁₀-helix, I the wider π-helix; E/B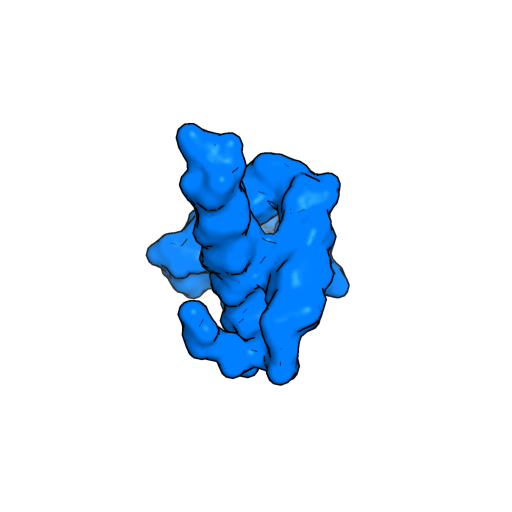 are β-structure, T and S are turns and bends, and '-' is everything else. DSSP derives these from the pattern of main-chain N–H···O=C hydrogen bonds, not from the sequence.

P-SEA three-state annotation labels each residue as helix, strand, or coil based purely on the geometry of the Cα trace. It serves as a fallback when the full backbone (and thus DSSP) is unavailable.

The φ/ψ torsion pair specifies the backbone conformation at each residue. φ rotates about the N–Cα bond, ψ about the Cα–C bond. Steric clashes forbid most of the (φ, ψ) plane — the allowed regions (α-helix basin, β-sheet basin, left-handed helix) are the Ramachandran-allowed regions.

— Global shape and packing —

The geometric summary reports three shape descriptors. Rg (radius of gyration) measures how spread out the Cα atoms are about their centre of mass; compact globular proteins have small Rg, elongated or unfolded ones large. Cα contacts (<8 Å, |i−j|>4) count long-range residue pairs in spatial proximity — high for tightly packed folds, near zero for rods or random coil. The bounding-box extents give the protein's footprint along x, y, z in Å.

Solvent-accessible surface area (SASA) is the area in Å² traced out by the centre of a 1.4 Å probe sphere (a water molecule) rolled over the protein's van der Waals surface (Shrake–Rupley / Lee–Richards construction). Buried residues have near-zero SASA; fully exposed residues can exceed 200 Å². The total SASA scales roughly with the number of surface residues.

The contact map is a binary N×N matrix image: pixel (i, j) is dark where Cα_i and Cα_j are within 8 Å and |i−j|>4. Because the |i−j|>4 filter removes local helical contacts, off-diagonal stripes parallel to the main diagonal indicate parallel β-sheets; stripes perpendicular to it indicate antiparallel β-sheets. The Ramachandran plot scatters every residue's (φ, ψ) pair against the sterically allowed regions. The PAE heatmap renders the predicted-aligned-error matrix.

— Structural neighborhood —

3Di is Foldseek's structural alphabet. Each residue is assigned one of twenty discrete states based on how its Cα sits relative to its spatial (not sequential) neighbors. Aligning 3Di strings finds structural homologs roughly as well as full 3D superposition, but orders of magnitude faster.

Nearest PDB neighbors are the top structural matches found by Foldseek when searching this structure against the entire Protein Data Bank. Each hit reports a TM-score (0 to 1; >0.5 almost always implies the same fold) and an E-value. These are *structural* homologs — they may share no detectable sequence similarity.

— Confidence and disorder —

For AlphaFold models, the B-factor field carries pLDDT — the model's own estimate of local accuracy on a 0–100 scale. Regions with pLDDT<50 should be treated as essentially unmodeled; they often correspond to intrinsically disordered segments.

Crystallographic B-factors measure how much each atom's electron density is smeared out, in Å². They rise in mobile loops and surface residues and fall in the buried interior. In AlphaFold models this column is repurposed to hold pLDDT instead.

Predicted aligned error is AlphaFold's pairwise confidence. Unlike pLDDT (per-residue), PAE is per-residue-pair and captures whether two parts of the structure are correctly placed relative to each other. Units are ångströms of expected positional error.